Protein AF-A0A9E6ZBD4-F1 (afdb_monomer_lite)

Structure (mmCIF, N/CA/C/O backbone):
data_AF-A0A9E6ZBD4-F1
#
_entry.id   AF-A0A9E6ZBD4-F1
#
loop_
_atom_site.group_PDB
_atom_site.id
_atom_site.type_symbol
_atom_site.label_atom_id
_atom_site.label_alt_id
_atom_site.label_comp_id
_atom_site.label_asym_id
_atom_site.label_entity_id
_atom_site.label_seq_id
_atom_site.pdbx_PDB_ins_code
_atom_site.Cartn_x
_atom_site.Cartn_y
_atom_site.Cartn_z
_atom_site.occupancy
_atom_site.B_iso_or_equiv
_atom_site.auth_seq_id
_atom_site.auth_comp_id
_atom_site.auth_asym_id
_atom_site.auth_atom_id
_atom_site.pdbx_PDB_model_num
ATOM 1 N N . MET A 1 1 ? 6.364 8.537 8.963 1.00 59.00 1 MET A N 1
ATOM 2 C CA . MET A 1 1 ? 5.129 7.797 8.621 1.00 59.00 1 MET A CA 1
ATOM 3 C C . MET A 1 1 ? 4.251 7.524 9.842 1.00 59.00 1 MET A C 1
ATOM 5 O O . MET A 1 1 ? 3.074 7.832 9.783 1.00 59.00 1 MET A O 1
ATOM 9 N N . ALA A 1 2 ? 4.812 7.036 10.960 1.00 70.81 2 ALA A N 1
ATOM 10 C CA . ALA A 1 2 ? 4.061 6.645 12.163 1.00 70.81 2 ALA A CA 1
ATOM 11 C C . ALA A 1 2 ? 2.994 7.637 12.697 1.00 70.81 2 ALA A C 1
ATOM 13 O O . ALA A 1 2 ? 1.880 7.183 12.937 1.00 70.81 2 ALA A O 1
ATOM 14 N N . PRO A 1 3 ? 3.246 8.956 12.853 1.00 82.19 3 PRO A N 1
ATOM 15 C CA . PRO A 1 3 ? 2.269 9.837 13.508 1.00 82.19 3 PRO A CA 1
ATOM 16 C C . PRO A 1 3 ? 0.968 10.028 12.712 1.00 82.19 3 PRO A C 1
ATOM 18 O O . PRO A 1 3 ? -0.098 10.107 13.308 1.00 82.19 3 PRO A O 1
ATOM 21 N N . PHE A 1 4 ? 1.027 10.042 11.376 1.00 84.88 4 PHE A N 1
ATOM 22 C CA . PHE A 1 4 ? -0.175 10.162 10.540 1.00 84.88 4 PHE A CA 1
ATOM 23 C C . PHE A 1 4 ? -1.002 8.878 10.527 1.00 84.88 4 PHE A C 1
ATOM 25 O O . PHE A 1 4 ? -2.227 8.931 10.556 1.00 84.88 4 PHE A O 1
ATOM 32 N N . CYS A 1 5 ? -0.339 7.720 10.508 1.00 89.44 5 CYS A N 1
ATOM 33 C CA . CYS A 1 5 ? -1.031 6.438 10.589 1.00 89.44 5 CYS A CA 1
ATOM 34 C C . CYS A 1 5 ? -1.784 6.301 11.917 1.00 89.44 5 CYS A C 1
ATOM 36 O O . CYS A 1 5 ? -2.909 5.817 11.919 1.00 89.44 5 CYS A O 1
ATOM 38 N N . ILE A 1 6 ? -1.187 6.764 13.021 1.00 91.06 6 ILE A N 1
ATOM 39 C CA . ILE A 1 6 ? -1.814 6.735 14.348 1.00 91.06 6 ILE A CA 1
ATOM 40 C C . ILE A 1 6 ? -3.073 7.615 14.377 1.00 91.06 6 ILE A C 1
ATOM 42 O O . ILE A 1 6 ? -4.128 7.113 14.744 1.00 91.06 6 ILE A O 1
ATOM 46 N N . ASP A 1 7 ? -3.002 8.868 13.913 1.00 94.50 7 ASP A N 1
ATOM 47 C CA . ASP A 1 7 ? -4.165 9.779 13.878 1.00 94.50 7 ASP A CA 1
ATOM 48 C C . ASP A 1 7 ? -5.336 9.217 13.046 1.00 94.50 7 ASP A C 1
ATOM 50 O O . ASP A 1 7 ? -6.502 9.340 13.421 1.00 94.50 7 ASP A O 1
ATOM 54 N N . LEU A 1 8 ? -5.040 8.548 11.928 1.00 92.69 8 LEU A N 1
ATOM 55 C CA . LEU A 1 8 ? -6.062 7.898 11.104 1.00 92.69 8 LEU A CA 1
ATOM 56 C C . LEU A 1 8 ? -6.688 6.687 11.808 1.00 92.69 8 LEU A C 1
ATOM 58 O O . LEU A 1 8 ? -7.908 6.524 11.776 1.00 92.69 8 LEU A O 1
ATOM 62 N N . VAL A 1 9 ? -5.883 5.868 12.484 1.00 93.12 9 VAL A N 1
ATOM 63 C CA . VAL A 1 9 ? -6.390 4.737 13.275 1.00 93.12 9 VAL A CA 1
ATOM 64 C C . VAL A 1 9 ? -7.264 5.225 14.433 1.00 93.12 9 VAL A C 1
ATOM 66 O O . VAL A 1 9 ? -8.341 4.675 14.649 1.00 93.12 9 VAL A O 1
ATOM 69 N N . GLU A 1 10 ? -6.870 6.293 15.133 1.00 95.38 10 GLU A N 1
ATOM 70 C CA . GLU A 1 10 ? -7.666 6.903 16.211 1.00 95.38 10 GLU A CA 1
ATOM 71 C C . GL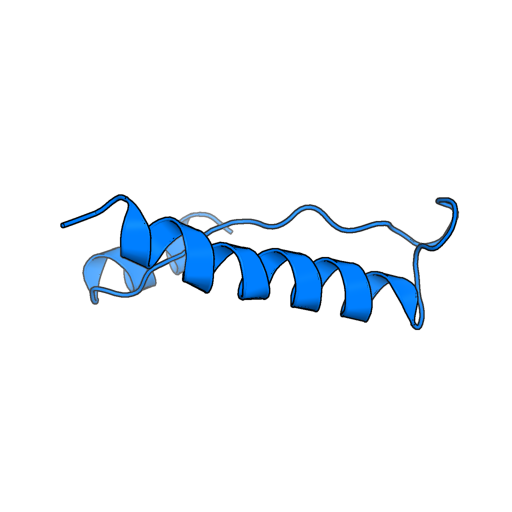U A 1 10 ? -9.022 7.435 15.719 1.00 95.38 10 GLU A C 1
ATOM 73 O O . GLU A 1 10 ? -10.001 7.439 16.464 1.00 95.38 10 GLU A O 1
ATOM 78 N N . LYS A 1 11 ? -9.111 7.820 14.442 1.00 96.25 11 LYS A N 1
ATOM 79 C CA . LYS A 1 11 ? -10.360 8.222 13.776 1.00 96.25 11 LYS A CA 1
ATOM 80 C C . LYS A 1 11 ? -11.172 7.045 13.218 1.00 96.25 11 LYS A C 1
ATOM 82 O O . LYS A 1 11 ? -12.201 7.272 12.585 1.00 96.25 11 LYS A O 1
ATOM 87 N N . GLY A 1 12 ? -10.742 5.805 13.455 1.00 93.06 12 GLY A N 1
ATOM 88 C CA . GLY A 1 12 ? -11.447 4.590 13.045 1.00 93.06 12 GLY A CA 1
ATOM 89 C C . GLY A 1 12 ? -11.167 4.138 11.611 1.00 93.06 12 GLY A C 1
ATOM 90 O O . GLY A 1 12 ? -11.905 3.306 11.086 1.00 93.06 12 GLY A O 1
ATOM 91 N N . PHE A 1 13 ? -10.123 4.659 10.961 1.00 91.12 13 PHE A N 1
ATOM 92 C CA . PHE A 1 13 ? -9.719 4.191 9.636 1.00 91.12 13 PHE A CA 1
ATOM 93 C C . PHE A 1 13 ? -8.812 2.960 9.735 1.00 91.12 13 PHE A C 1
ATOM 95 O O . PHE A 1 13 ? -7.893 2.905 10.552 1.00 91.12 13 PHE A O 1
ATOM 102 N N . ALA A 1 14 ? -9.023 1.991 8.842 1.00 87.94 14 ALA A N 1
ATOM 103 C CA . ALA A 1 14 ? -8.047 0.934 8.610 1.00 87.94 14 ALA A CA 1
ATOM 104 C C . ALA A 1 14 ? -6.815 1.523 7.904 1.00 87.94 14 ALA A C 1
ATOM 106 O O . ALA A 1 14 ? -6.941 2.210 6.889 1.00 87.94 14 ALA A O 1
ATOM 107 N N . VAL A 1 15 ? -5.626 1.248 8.440 1.00 89.31 15 VAL A N 1
ATOM 108 C CA . VAL A 1 15 ? -4.351 1.733 7.899 1.00 89.31 15 VAL A CA 1
ATOM 109 C C . VAL A 1 15 ? -3.360 0.580 7.850 1.00 89.31 15 VAL A C 1
ATOM 111 O O . VAL A 1 15 ? -3.181 -0.134 8.833 1.00 89.31 15 VAL A O 1
ATOM 114 N N . TRP A 1 16 ? -2.664 0.433 6.729 1.00 87.25 16 TRP A N 1
ATOM 115 C CA . TRP A 1 16 ? -1.532 -0.480 6.592 1.00 87.25 16 TRP A CA 1
ATOM 116 C C . TRP A 1 16 ? -0.436 0.159 5.743 1.00 87.25 16 TRP A C 1
ATOM 118 O O . TRP A 1 16 ? -0.662 1.144 5.038 1.00 87.25 16 TRP A O 1
ATOM 128 N N . ASN A 1 17 ? 0.753 -0.433 5.788 1.00 88.38 17 ASN A N 1
ATOM 129 C CA . ASN A 1 17 ? 1.868 -0.072 4.925 1.00 88.38 17 ASN A CA 1
ATOM 130 C C . ASN A 1 17 ? 2.071 -1.190 3.892 1.00 88.38 17 ASN A C 1
ATOM 132 O O . ASN A 1 17 ? 2.314 -2.330 4.285 1.00 88.38 17 ASN A O 1
ATOM 136 N N . LEU A 1 18 ? 1.917 -0.877 2.601 1.00 89.75 18 LEU A N 1
ATOM 137 C CA . LEU A 1 18 ? 2.169 -1.821 1.509 1.00 89.75 18 LEU A CA 1
ATOM 138 C C . LEU A 1 18 ? 3.596 -1.642 1.007 1.00 89.75 18 LEU A C 1
ATOM 140 O O . LEU A 1 18 ? 3.995 -0.535 0.645 1.00 89.75 18 LEU A O 1
ATOM 144 N N . GLU A 1 19 ? 4.324 -2.747 0.910 1.00 91.12 19 GLU A N 1
ATOM 145 C CA . GLU A 1 19 ? 5.516 -2.789 0.072 1.00 91.12 19 GLU A CA 1
ATOM 146 C C . GLU A 1 19 ? 5.084 -2.963 -1.391 1.00 91.12 19 GLU A C 1
ATOM 148 O O . GLU A 1 19 ? 4.136 -3.687 -1.691 1.00 91.12 19 GLU A O 1
ATOM 153 N N . TYR A 1 20 ? 5.776 -2.283 -2.301 1.00 94.44 20 TYR A N 1
ATOM 154 C CA . TYR A 1 20 ? 5.554 -2.361 -3.744 1.00 94.44 20 TYR A CA 1
ATOM 155 C C . TYR A 1 20 ? 6.900 -2.421 -4.458 1.00 94.44 20 TYR A C 1
ATOM 157 O O . TYR A 1 20 ? 7.917 -1.952 -3.935 1.00 94.44 20 TYR A O 1
ATOM 165 N N . ARG A 1 21 ? 6.903 -2.962 -5.674 1.00 97.06 21 ARG A N 1
ATOM 166 C CA . ARG A 1 21 ? 8.117 -3.123 -6.465 1.00 97.06 21 ARG A CA 1
ATOM 167 C C . ARG A 1 21 ? 8.618 -1.780 -6.980 1.00 97.06 21 ARG A C 1
ATOM 169 O O . ARG A 1 21 ? 7.889 -1.010 -7.621 1.00 97.06 21 ARG A O 1
ATOM 176 N N . ARG A 1 22 ? 9.886 -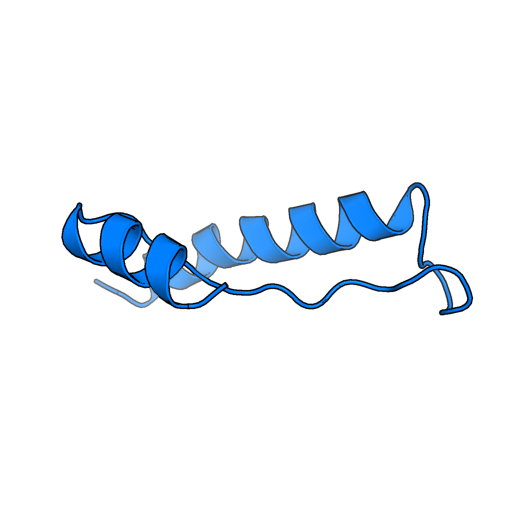1.491 -6.704 1.00 95.00 22 ARG A N 1
ATOM 177 C CA . ARG A 1 22 ? 10.573 -0.244 -7.064 1.00 95.00 22 ARG A CA 1
ATOM 178 C C . ARG A 1 22 ? 11.106 -0.292 -8.492 1.00 95.00 22 ARG A C 1
ATOM 180 O O . ARG A 1 22 ? 11.252 -1.346 -9.101 1.00 95.00 22 ARG A O 1
ATOM 187 N N . ILE A 1 23 ? 11.460 0.874 -9.031 1.00 95.88 23 ILE A N 1
ATOM 188 C CA . ILE A 1 23 ? 12.189 0.946 -10.305 1.00 95.88 23 ILE A CA 1
ATOM 189 C C . ILE A 1 23 ? 13.508 0.172 -10.168 1.00 95.88 23 ILE A C 1
ATOM 191 O O . ILE A 1 23 ? 14.277 0.422 -9.242 1.00 95.88 23 ILE A O 1
ATOM 195 N N . GLY A 1 24 ? 13.761 -0.744 -11.104 1.00 94.75 24 GLY A N 1
ATOM 196 C CA . GLY A 1 24 ? 14.925 -1.637 -11.092 1.00 94.75 24 GLY A CA 1
ATOM 197 C C . GLY A 1 24 ? 14.626 -3.043 -10.564 1.00 94.75 24 GLY A C 1
ATOM 198 O O . GLY A 1 24 ? 15.423 -3.946 -10.796 1.00 94.75 24 GLY A O 1
ATOM 199 N N . GLU A 1 25 ? 13.474 -3.251 -9.926 1.00 96.62 25 GLU A N 1
ATOM 200 C CA . GLU A 1 25 ? 12.952 -4.582 -9.611 1.00 96.62 25 GLU A CA 1
ATOM 201 C C . GLU A 1 25 ? 12.103 -5.099 -10.784 1.00 96.62 25 GLU A C 1
ATOM 203 O O . GLU A 1 25 ? 11.499 -4.319 -11.528 1.00 96.62 25 GLU A O 1
ATOM 208 N N . GLU A 1 26 ? 12.066 -6.420 -10.981 1.00 96.12 26 GLU A N 1
ATOM 209 C CA . GLU A 1 26 ? 11.305 -7.023 -12.077 1.00 96.12 26 GLU A CA 1
ATOM 210 C C . GLU A 1 26 ? 9.810 -6.701 -11.949 1.00 96.12 26 GLU A C 1
ATOM 212 O O . GLU A 1 26 ? 9.144 -7.049 -10.971 1.00 96.12 26 GLU A O 1
ATOM 217 N N . GLY A 1 27 ? 9.274 -6.016 -12.960 1.00 94.62 27 GLY A N 1
ATOM 218 C CA . GLY A 1 27 ? 7.892 -5.549 -12.952 1.00 94.62 27 GLY A CA 1
ATOM 219 C C . GLY A 1 27 ? 7.623 -4.396 -11.982 1.00 94.62 27 GLY A C 1
ATOM 220 O O . GLY A 1 27 ? 6.460 -4.153 -11.694 1.00 94.62 27 GLY A O 1
ATOM 221 N N . GLY A 1 28 ? 8.644 -3.696 -11.480 1.00 96.75 28 GLY A N 1
ATOM 222 C CA . GLY A 1 28 ? 8.486 -2.457 -10.716 1.00 96.75 28 GLY A CA 1
ATOM 223 C C . GLY A 1 28 ? 8.418 -1.199 -11.593 1.00 96.75 28 GLY A C 1
ATOM 224 O O . GLY A 1 28 ? 8.705 -1.224 -12.791 1.00 96.75 28 GLY A O 1
ATOM 225 N N . GLY A 1 29 ? 8.038 -0.065 -10.998 1.00 95.00 29 GLY A N 1
ATOM 226 C CA . GLY A 1 29 ? 7.800 1.187 -11.732 1.00 95.00 29 GLY A CA 1
ATOM 227 C C . GLY A 1 29 ? 6.452 1.203 -12.465 1.00 95.00 29 GLY A C 1
ATOM 228 O O . GLY A 1 29 ? 5.523 0.503 -12.080 1.00 95.00 29 GLY A O 1
ATOM 229 N N . TRP A 1 30 ? 6.297 2.017 -13.513 1.00 93.94 30 TRP A N 1
ATOM 230 C CA . TRP A 1 30 ? 5.042 2.052 -14.279 1.00 93.94 30 TRP A CA 1
ATOM 231 C C . TRP A 1 30 ? 4.941 0.864 -15.2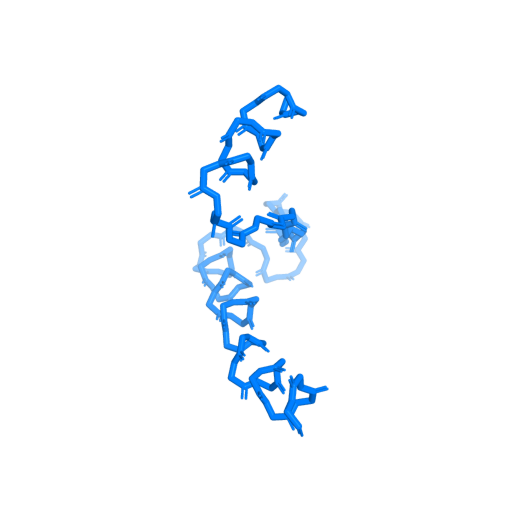58 1.00 93.94 30 TRP A C 1
ATOM 233 O O . TRP A 1 30 ? 5.891 0.645 -16.010 1.00 93.94 30 TRP A O 1
ATOM 243 N N . PRO A 1 31 ? 3.801 0.142 -15.336 1.00 95.75 31 PRO A N 1
ATOM 244 C CA . PRO A 1 31 ? 2.587 0.263 -14.513 1.00 95.75 31 PRO A CA 1
ATOM 245 C C . PRO A 1 31 ? 2.605 -0.605 -13.239 1.00 95.75 31 PRO A C 1
ATOM 247 O O . PRO A 1 31 ? 1.665 -0.553 -12.455 1.00 95.75 31 PRO A O 1
ATOM 250 N N . GLY A 1 32 ? 3.650 -1.406 -13.028 1.00 97.31 32 GLY A N 1
ATOM 251 C CA . GLY A 1 32 ? 3.765 -2.394 -11.954 1.00 97.31 32 GLY A CA 1
ATOM 252 C C . GLY A 1 32 ? 3.444 -1.916 -10.537 1.00 97.31 32 GLY A C 1
ATOM 253 O O . GLY A 1 32 ? 2.700 -2.584 -9.831 1.00 97.31 32 GLY A O 1
ATOM 254 N N . THR A 1 33 ? 3.897 -0.724 -10.149 1.00 95.88 33 THR A N 1
ATOM 255 C CA . THR A 1 33 ? 3.573 -0.124 -8.845 1.00 95.88 33 THR A CA 1
ATOM 256 C C . THR A 1 33 ? 2.061 0.035 -8.644 1.00 95.88 33 THR A C 1
ATOM 258 O O . THR A 1 33 ? 1.569 -0.152 -7.536 1.00 95.88 33 THR A O 1
ATOM 261 N N . PHE A 1 34 ? 1.303 0.348 -9.701 1.00 96.31 34 PHE A N 1
ATOM 262 C CA . PHE A 1 34 ? -0.157 0.441 -9.610 1.00 96.31 34 PHE A CA 1
ATOM 263 C C . PHE A 1 34 ? -0.808 -0.932 -9.461 1.00 96.31 34 PHE A C 1
ATOM 265 O O . PHE A 1 34 ? -1.797 -1.042 -8.741 1.00 96.31 34 PHE A O 1
ATOM 272 N N . HIS A 1 35 ? -0.246 -1.967 -10.090 1.00 96.94 35 HIS A N 1
ATOM 273 C CA . HIS A 1 35 ? -0.702 -3.339 -9.879 1.00 96.94 35 HIS A CA 1
ATOM 274 C C . HIS A 1 35 ? -0.460 -3.782 -8.433 1.00 96.94 35 HIS A C 1
ATOM 276 O O . HIS A 1 35 ? -1.394 -4.249 -7.797 1.00 96.94 35 HIS A O 1
ATOM 282 N N . ASP A 1 36 ? 0.726 -3.526 -7.872 1.00 95.88 36 ASP A N 1
ATOM 283 C CA . ASP A 1 36 ? 1.035 -3.899 -6.483 1.00 95.88 36 ASP A CA 1
ATOM 284 C C . ASP A 1 36 ? 0.082 -3.229 -5.475 1.00 95.88 36 ASP A C 1
ATOM 286 O O . ASP A 1 36 ? -0.378 -3.853 -4.518 1.00 95.88 36 ASP A O 1
ATOM 290 N N . VAL A 1 37 ? -0.262 -1.955 -5.701 1.00 94.69 37 VAL A N 1
ATOM 291 C CA . VAL A 1 37 ? -1.247 -1.243 -4.872 1.00 94.69 37 VAL A CA 1
ATOM 292 C C . VAL A 1 37 ? -2.655 -1.817 -5.053 1.00 94.69 37 VAL A C 1
ATOM 294 O O . VAL A 1 37 ? -3.367 -1.979 -4.062 1.00 94.69 37 VAL A O 1
ATOM 297 N N . ALA A 1 38 ? -3.069 -2.126 -6.287 1.00 94.94 38 ALA A N 1
ATOM 298 C CA . ALA A 1 38 ? -4.379 -2.717 -6.561 1.00 94.94 38 ALA A CA 1
ATOM 299 C C . ALA A 1 38 ? -4.528 -4.096 -5.898 1.00 94.94 38 ALA A C 1
ATOM 301 O O . ALA A 1 38 ? -5.523 -4.331 -5.212 1.00 94.94 38 ALA A O 1
ATOM 302 N N . ASP A 1 39 ? -3.505 -4.947 -6.004 1.00 93.62 39 ASP A N 1
ATOM 303 C CA . ASP A 1 39 ? -3.457 -6.263 -5.363 1.00 93.62 39 ASP A CA 1
ATOM 304 C C . ASP A 1 39 ? -3.551 -6.136 -3.832 1.00 93.62 39 ASP A C 1
ATOM 306 O O . ASP A 1 39 ? -4.314 -6.851 -3.177 1.00 93.62 39 ASP A O 1
ATOM 310 N N . GLY A 1 40 ? -2.835 -5.168 -3.244 1.00 91.62 40 GLY A N 1
ATOM 311 C CA . GLY A 1 40 ? -2.911 -4.876 -1.812 1.00 91.62 40 GLY A CA 1
ATOM 312 C C . GLY A 1 40 ? -4.296 -4.404 -1.349 1.00 91.62 40 GLY A C 1
ATOM 313 O O . GLY A 1 40 ? -4.727 -4.754 -0.251 1.00 91.6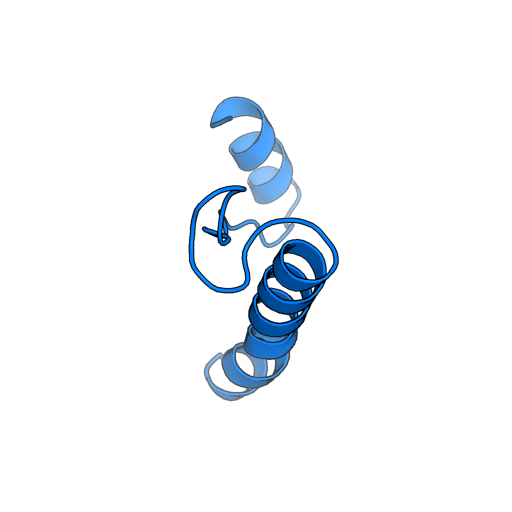2 40 GLY A O 1
ATOM 314 N N . ILE A 1 41 ? -5.019 -3.646 -2.178 1.00 91.50 41 ILE A N 1
ATOM 315 C CA . ILE A 1 41 ? -6.405 -3.236 -1.899 1.00 91.50 41 ILE A CA 1
ATOM 316 C C . ILE A 1 41 ? -7.353 -4.432 -2.005 1.00 91.50 41 ILE A C 1
ATOM 318 O O . ILE A 1 41 ? -8.233 -4.584 -1.157 1.00 91.50 41 ILE A O 1
ATOM 322 N N . ASP A 1 42 ? -7.180 -5.302 -3.001 1.00 92.06 42 ASP A N 1
ATOM 323 C CA . ASP A 1 42 ? -8.039 -6.473 -3.191 1.00 92.06 42 ASP A CA 1
ATOM 324 C C . ASP A 1 42 ? -7.981 -7.452 -2.002 1.00 92.06 42 ASP A C 1
ATOM 326 O O . ASP A 1 42 ? -8.987 -8.104 -1.697 1.00 92.06 42 ASP A O 1
ATOM 330 N N . CYS A 1 43 ? -6.880 -7.476 -1.239 1.00 87.88 43 CYS A N 1
ATOM 331 C CA . CYS A 1 43 ? -6.782 -8.208 0.030 1.00 87.88 43 CYS A CA 1
ATOM 332 C C . CYS A 1 43 ? -7.864 -7.820 1.059 1.00 87.88 43 CYS A C 1
ATOM 334 O O . CYS A 1 43 ? -8.254 -8.662 1.872 1.00 87.88 43 CYS A O 1
ATOM 336 N N . LEU A 1 44 ? -8.421 -6.600 1.009 1.00 86.19 44 LEU A N 1
ATOM 337 C CA . LEU A 1 44 ? -9.548 -6.198 1.867 1.00 86.19 44 LEU A CA 1
ATOM 338 C C . LEU A 1 44 ? -10.746 -7.129 1.749 1.00 86.19 44 LEU A C 1
ATOM 340 O O . LEU A 1 44 ? -11.382 -7.452 2.750 1.00 86.19 44 LEU A O 1
ATOM 344 N N . ARG A 1 45 ? -11.040 -7.572 0.523 1.00 85.44 45 ARG A N 1
ATOM 345 C CA . ARG A 1 45 ? -12.188 -8.442 0.238 1.00 85.44 45 ARG A CA 1
ATOM 346 C C . ARG A 1 45 ? -12.061 -9.796 0.928 1.00 85.44 45 ARG A C 1
ATOM 348 O O . ARG A 1 45 ? -13.055 -10.484 1.138 1.00 85.44 45 ARG A O 1
ATOM 355 N N . ILE A 1 46 ? -10.831 -10.205 1.236 1.00 78.75 46 ILE A N 1
ATOM 356 C CA . ILE A 1 46 ? -10.541 -11.445 1.952 1.00 78.75 46 ILE A CA 1
ATOM 357 C C . ILE A 1 46 ? -10.643 -11.209 3.461 1.00 78.75 46 ILE A C 1
ATOM 359 O O . ILE A 1 46 ? -11.218 -12.039 4.161 1.00 78.75 46 ILE A O 1
ATOM 363 N N . LEU A 1 47 ? -10.134 -10.079 3.963 1.00 72.56 47 LEU A N 1
ATOM 364 C CA . LEU A 1 47 ? -10.186 -9.742 5.390 1.00 72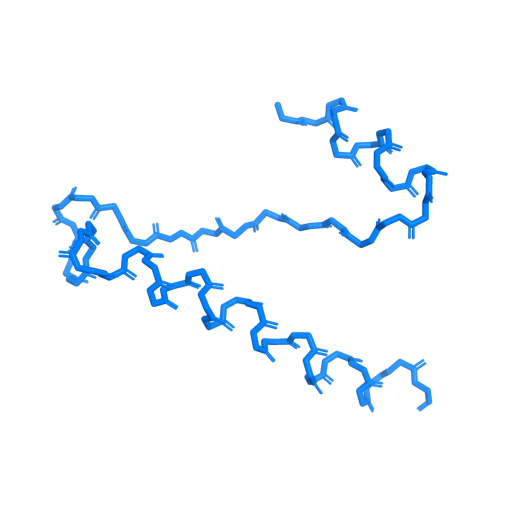.56 47 LEU A CA 1
ATOM 365 C C . LEU A 1 47 ? -11.621 -9.597 5.913 1.00 72.56 47 LEU A C 1
ATOM 367 O O . LEU A 1 47 ? -11.903 -10.076 7.007 1.00 72.56 47 LEU A O 1
ATOM 371 N N . GLU A 1 48 ? -12.539 -9.033 5.122 1.00 64.06 48 GLU A N 1
ATOM 372 C CA . GLU A 1 48 ? -13.970 -8.956 5.467 1.00 64.06 48 GLU A CA 1
ATOM 373 C C . GLU A 1 48 ? -14.561 -10.333 5.823 1.00 64.06 48 GLU A C 1
ATOM 375 O O . GLU A 1 48 ? -15.350 -10.451 6.756 1.00 64.06 48 GLU A O 1
ATOM 380 N N . LYS A 1 49 ? -14.131 -11.399 5.134 1.00 58.28 49 LYS A N 1
ATOM 381 C CA . LYS A 1 49 ? -14.651 -12.760 5.343 1.00 58.28 49 LYS A CA 1
ATOM 382 C C . LYS A 1 49 ? -14.103 -13.459 6.586 1.00 58.28 49 LYS A C 1
ATOM 384 O O . LYS A 1 49 ? -14.630 -14.500 6.957 1.00 58.28 49 LYS A O 1
ATOM 389 N N . ASN A 1 50 ? -13.048 -12.921 7.197 1.00 51.38 50 ASN A N 1
ATOM 390 C CA . ASN A 1 50 ? -12.362 -13.531 8.338 1.00 51.38 50 ASN A CA 1
ATOM 391 C C . ASN A 1 50 ? -12.593 -12.772 9.658 1.00 51.38 50 ASN A C 1
ATOM 393 O O . ASN A 1 50 ? -12.008 -13.145 10.673 1.00 51.38 50 ASN A O 1
ATOM 397 N N . ILE A 1 51 ? -13.391 -11.696 9.649 1.00 52.25 51 ILE A N 1
ATOM 398 C CA . ILE A 1 51 ? -13.602 -10.802 10.805 1.00 52.25 51 ILE 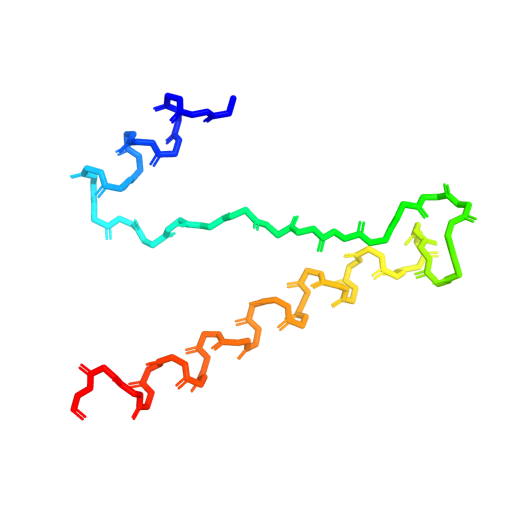A CA 1
ATOM 399 C C . ILE A 1 51 ? -15.070 -10.833 11.306 1.00 52.25 51 ILE A C 1
ATOM 401 O O . ILE A 1 51 ? -15.452 -10.036 12.160 1.00 52.25 51 ILE A O 1
ATOM 405 N N . ILE A 1 52 ? -15.892 -11.795 10.859 1.00 47.53 52 ILE A N 1
ATOM 406 C CA . ILE A 1 52 ? -17.258 -12.027 11.377 1.00 47.53 52 ILE A CA 1
ATOM 407 C C . ILE A 1 52 ? -17.475 -13.511 11.668 1.00 47.53 52 ILE A C 1
ATOM 409 O O . ILE A 1 52 ? -17.167 -14.326 10.770 1.00 47.53 52 ILE A O 1
#

pLDDT: mean 87.27, std 12.92, range [47.53, 97.31]

Secondary structure (DSSP, 8-state):
-HHHHHHHHHTT--------PPBTBTT-STTHHHHHHHHHHHTHHHHGGG--

Radius of gyration: 13.85 Å; chains: 1; bounding box: 32×24×31 Å

Sequence (52 aa):
MAPFCIDLVEKGFAVWNLEYRRIGEEGGGWPGTFHDVADGIDCLRILEKNII

Foldseek 3Di:
DPPVQVVCVVVVDDDDDFDFADPVGVQHDPPRRVVSVVVVVVVVVVVVVVPD